Protein AF-J3KT85-F1 (afdb_monomer)

pLDDT: mean 85.78, std 11.16, range [51.28, 94.94]

Organism: Homo sapiens (NCBI:txid9606)

Foldseek 3Di:
DLLVVQCVVCLVVLCVVPVPDDPVVSVVVSVVVVVVDDPVVSVVSVVVVVVVVVVVVVVVVCVCPDPVNVVVVVVVVVVVVVVVVVVVVVVVCVVVVPDDDDPDPDDDD

Mean predicted aligned error: 12.02 Å

Secondary structure (DSSP, 8-state):
-HHHHHHHHHHHHHHHH-TTS-HHHHHHHHHHHHHHS-HHHHHHHHHHHHHHHHHHHHHHHHHHTSHHHHHHHHHHHHHHHHHHHHHHHHHHHHHTTPPP---------

Nearest PDB structures (foldseek):
  7cyu-assembly1_A  TM=9.775E-01  e=1.546E-07  Homo sapiens
  5jgh-assembly1_A  TM=8.709E-01  e=1.770E-02  Saccharomyces cerevisiae S288C
  4s2q-assembly1_D  TM=8.465E-01  e=3.499E-02  Mus musculus
  1nhn-assembly1_A  TM=6.656E-01  e=6.033E-02  Cricetulus griseus
  7m5w-assembly1_A  TM=6.831E-01  e=1.566E-01  Homo sapiens

Radius of gyration: 29.56 Å; Cα contacts (8 Å, |Δi|>4): 32; chains: 1; bounding box: 55×32×90 Å

Structure (mmCIF, N/CA/C/O backbone):
data_AF-J3KT85-F1
#
_entry.id   AF-J3KT85-F1
#
loop_
_atom_site.group_PDB
_atom_site.id
_atom_site.type_symbol
_atom_site.label_atom_id
_atom_site.label_alt_id
_atom_site.label_comp_id
_atom_site.label_asym_id
_atom_site.label_entity_id
_atom_site.label_seq_id
_atom_site.pdbx_PDB_ins_code
_atom_site.Cartn_x
_atom_site.Cartn_y
_atom_site.Cartn_z
_atom_site.occupancy
_atom_site.B_iso_or_equiv
_atom_site.auth_seq_id
_atom_site.auth_comp_id
_atom_site.auth_asym_id
_atom_site.auth_atom_id
_atom_site.pdbx_PDB_model_num
ATOM 1 N N . MET A 1 1 ? 1.493 -2.980 6.612 1.00 83.00 1 MET A N 1
ATOM 2 C CA . MET A 1 1 ? 1.257 -2.069 7.747 1.00 83.00 1 MET A CA 1
ATOM 3 C C . MET A 1 1 ? 0.178 -2.676 8.634 1.00 83.00 1 MET A C 1
ATOM 5 O O . MET A 1 1 ? -0.893 -2.937 8.091 1.00 83.00 1 MET A O 1
ATOM 9 N N . PRO A 1 2 ? 0.426 -2.889 9.938 1.00 87.00 2 PRO A N 1
ATOM 10 C CA . PRO A 1 2 ? -0.518 -3.537 10.864 1.00 87.00 2 PRO A CA 1
ATOM 11 C C . PRO A 1 2 ? -1.898 -2.867 10.886 1.00 87.00 2 PRO A C 1
ATOM 13 O O . PRO A 1 2 ? -2.912 -3.526 10.681 1.00 87.00 2 PRO A O 1
ATOM 16 N N . TYR A 1 3 ? -1.927 -1.530 10.963 1.00 88.12 3 TYR A N 1
ATOM 17 C CA . TYR A 1 3 ? -3.165 -0.743 10.909 1.00 88.12 3 TYR A CA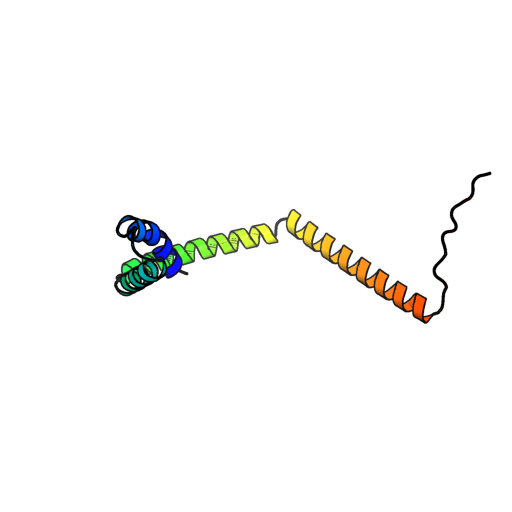 1
ATOM 18 C C . TYR A 1 3 ? -4.016 -1.024 9.662 1.00 88.12 3 TYR A C 1
ATOM 20 O O . TYR A 1 3 ? -5.232 -1.126 9.758 1.00 88.12 3 TYR A O 1
ATOM 28 N N . MET A 1 4 ? -3.399 -1.175 8.483 1.00 88.62 4 MET A N 1
ATOM 29 C CA . MET A 1 4 ? -4.147 -1.430 7.243 1.00 88.62 4 MET A CA 1
ATOM 30 C C . MET A 1 4 ? -4.820 -2.806 7.247 1.00 88.62 4 MET A C 1
ATOM 32 O O . MET A 1 4 ? -5.884 -2.957 6.653 1.00 88.62 4 MET A O 1
ATOM 36 N N . ARG A 1 5 ? -4.224 -3.800 7.923 1.00 87.62 5 ARG A N 1
ATOM 37 C CA . ARG A 1 5 ? -4.822 -5.135 8.083 1.00 87.62 5 ARG A CA 1
ATOM 38 C C . ARG A 1 5 ? -6.036 -5.073 8.989 1.00 87.62 5 ARG A C 1
ATOM 40 O O . ARG A 1 5 ? -7.112 -5.508 8.590 1.00 87.62 5 ARG A O 1
ATOM 47 N N . TYR A 1 6 ? -5.856 -4.472 10.163 1.00 90.00 6 TYR A N 1
ATOM 48 C CA . TYR A 1 6 ? -6.939 -4.258 11.109 1.00 90.00 6 TYR A CA 1
ATOM 49 C C . TYR A 1 6 ? -8.079 -3.476 10.464 1.00 90.00 6 TYR A C 1
ATOM 51 O O . TYR A 1 6 ? -9.201 -3.968 10.416 1.00 90.00 6 TYR A O 1
ATOM 59 N N . SER A 1 7 ? -7.766 -2.314 9.879 1.00 89.94 7 SER A N 1
ATOM 60 C CA . SER A 1 7 ? -8.735 -1.447 9.213 1.00 89.94 7 SER A CA 1
ATOM 61 C C . SER A 1 7 ? -9.548 -2.219 8.188 1.00 89.94 7 SER A C 1
ATOM 63 O O . SER A 1 7 ? -10.765 -2.147 8.225 1.00 89.94 7 SER A O 1
ATOM 65 N N . ARG A 1 8 ? -8.913 -3.047 7.352 1.00 89.75 8 ARG A N 1
ATOM 66 C CA . ARG A 1 8 ? -9.615 -3.857 6.351 1.00 89.75 8 ARG A CA 1
ATOM 67 C C . ARG A 1 8 ? -10.496 -4.953 6.960 1.00 89.75 8 ARG A C 1
ATOM 69 O O . ARG A 1 8 ? -11.588 -5.156 6.445 1.00 89.75 8 ARG A O 1
ATOM 76 N N . LYS A 1 9 ? -10.063 -5.616 8.044 1.00 89.44 9 LYS A N 1
ATOM 77 C CA . LYS A 1 9 ? -10.888 -6.607 8.768 1.00 89.44 9 LYS A CA 1
ATOM 78 C C . LYS A 1 9 ? -12.133 -5.953 9.379 1.00 89.44 9 LYS A C 1
ATOM 80 O O . LYS A 1 9 ? -13.227 -6.488 9.242 1.00 89.44 9 LYS A O 1
ATOM 85 N N . VAL A 1 10 ? -11.984 -4.792 10.022 1.00 92.31 10 VAL A N 1
ATOM 86 C CA . VAL A 1 10 ? -13.107 -4.124 10.704 1.00 92.31 10 VAL A CA 1
ATOM 87 C C . VAL A 1 10 ? -13.927 -3.217 9.789 1.00 92.31 10 VAL A C 1
ATOM 89 O O . VAL A 1 10 ? -15.039 -2.848 10.150 1.00 92.31 10 VAL A O 1
ATOM 92 N N . TRP A 1 11 ? -13.422 -2.861 8.605 1.00 91.75 11 TRP A N 1
ATOM 93 C CA . TRP A 1 11 ? -14.094 -1.943 7.684 1.00 91.75 11 TRP A CA 1
ATOM 94 C C . TRP A 1 11 ? -15.487 -2.426 7.311 1.00 91.75 11 TRP A C 1
ATOM 96 O O . TRP A 1 11 ? -16.456 -1.683 7.464 1.00 91.75 11 TRP A O 1
ATOM 106 N N . ASP A 1 12 ? -15.594 -3.675 6.857 1.00 91.81 12 ASP A N 1
ATOM 107 C CA . ASP A 1 12 ? -16.871 -4.248 6.439 1.00 91.81 12 ASP A CA 1
ATOM 108 C C . ASP A 1 12 ? -17.835 -4.380 7.620 1.00 91.81 12 ASP A C 1
ATOM 110 O O . ASP A 1 12 ? -19.022 -4.099 7.472 1.00 91.81 12 ASP A O 1
ATOM 114 N N . GLN A 1 13 ? -17.323 -4.696 8.812 1.00 92.81 13 GLN A N 1
ATOM 115 C CA . GLN A 1 13 ? -18.122 -4.753 10.034 1.00 92.81 13 GLN A CA 1
ATOM 116 C C . GLN A 1 13 ? -18.659 -3.370 10.433 1.00 92.81 13 GLN A C 1
ATOM 118 O O . GLN A 1 13 ? -19.855 -3.218 10.670 1.00 92.81 13 GLN A O 1
ATOM 123 N N . VAL A 1 14 ? -17.805 -2.343 10.485 1.00 92.50 14 VAL A N 1
ATOM 124 C CA . VAL A 1 14 ? -18.209 -0.979 10.863 1.00 92.50 14 VAL A CA 1
ATOM 125 C C . VAL A 1 14 ? -19.158 -0.391 9.822 1.00 92.50 14 VAL A C 1
ATOM 127 O O . VAL A 1 14 ? -20.134 0.257 10.197 1.00 92.50 14 VAL A O 1
ATOM 130 N N . LYS A 1 15 ? -18.919 -0.657 8.532 1.00 92.62 15 LYS A N 1
ATOM 131 C CA . LYS A 1 15 ? -19.801 -0.252 7.433 1.00 92.62 15 LYS A CA 1
ATOM 132 C C . LYS A 1 15 ? -21.155 -0.960 7.490 1.00 92.62 15 LYS A C 1
ATOM 134 O O . LYS A 1 15 ? -22.169 -0.317 7.257 1.00 92.62 15 LYS A O 1
ATOM 139 N N . ALA A 1 16 ? -21.190 -2.254 7.805 1.00 92.62 16 ALA A N 1
ATOM 140 C CA . ALA A 1 16 ? -22.440 -3.003 7.933 1.00 92.62 16 ALA A CA 1
ATOM 141 C C . ALA A 1 16 ? -23.276 -2.531 9.131 1.00 92.62 16 ALA A C 1
ATOM 143 O O . ALA A 1 16 ? -24.493 -2.422 9.018 1.00 92.62 16 ALA A O 1
ATOM 144 N N . SER A 1 17 ? -22.628 -2.201 10.251 1.00 92.38 17 SER A N 1
ATOM 145 C CA . SER A 1 17 ? -23.297 -1.631 11.427 1.00 92.38 17 SER A CA 1
ATOM 146 C C . SER A 1 17 ? -23.713 -0.170 11.237 1.00 92.38 17 SER A C 1
ATOM 148 O O . SER A 1 17 ? -24.582 0.311 11.957 1.00 92.38 17 SER A O 1
ATOM 150 N N . ASN A 1 18 ? -23.096 0.544 10.291 1.00 89.50 18 ASN A N 1
ATOM 151 C CA . ASN A 1 18 ? -23.347 1.959 10.029 1.00 89.50 18 ASN A CA 1
ATOM 152 C C . ASN A 1 18 ? -23.450 2.241 8.515 1.00 89.50 18 ASN A C 1
ATOM 154 O O . ASN A 1 18 ? -22.598 2.946 7.961 1.00 89.50 18 ASN A O 1
ATOM 158 N N . PRO A 1 19 ? -24.468 1.697 7.825 1.00 90.50 19 PRO A N 1
ATOM 159 C CA . PRO A 1 19 ? -24.573 1.788 6.367 1.00 90.50 19 PRO A CA 1
ATOM 160 C C . PRO A 1 19 ? -24.790 3.223 5.863 1.00 90.50 19 PRO A C 1
ATOM 162 O O . PRO A 1 19 ? -24.443 3.524 4.722 1.00 90.50 19 PRO A O 1
ATOM 165 N N . ASP A 1 20 ? -25.312 4.107 6.717 1.00 92.38 20 ASP A N 1
ATOM 166 C CA . ASP A 1 20 ? -25.596 5.511 6.401 1.00 92.38 20 ASP A CA 1
ATOM 167 C C . ASP A 1 20 ? -24.399 6.453 6.627 1.00 92.38 20 ASP A C 1
ATOM 169 O O . ASP A 1 20 ? -24.435 7.616 6.215 1.00 92.38 20 ASP A O 1
ATOM 173 N N . LEU A 1 21 ? -23.328 5.979 7.278 1.00 90.94 21 LEU A N 1
ATOM 174 C CA . LEU A 1 21 ? -22.139 6.793 7.529 1.00 90.94 21 LEU A CA 1
ATOM 175 C C . LEU A 1 21 ? -21.266 6.911 6.282 1.00 90.94 21 LEU A C 1
ATOM 177 O O . LEU A 1 21 ? -21.066 5.967 5.512 1.00 90.94 21 LEU A O 1
ATOM 181 N N . LYS A 1 22 ? -20.664 8.088 6.104 1.00 92.31 22 LYS A N 1
ATOM 182 C CA . LYS A 1 22 ? -19.738 8.325 4.996 1.00 92.31 22 LYS A CA 1
ATOM 183 C C . LYS A 1 22 ? -18.421 7.589 5.240 1.00 92.31 22 LYS A C 1
ATOM 185 O O . LYS A 1 22 ? -17.979 7.410 6.372 1.00 92.31 22 LYS A O 1
ATOM 190 N N . LEU A 1 23 ? -17.716 7.251 4.157 1.00 89.44 23 LEU A N 1
ATOM 191 C CA . LEU A 1 23 ? -16.443 6.516 4.223 1.00 89.44 23 LEU A CA 1
ATOM 192 C C . LEU A 1 23 ? -15.401 7.190 5.137 1.00 89.44 23 LEU A C 1
ATOM 194 O O . LEU A 1 23 ? -14.650 6.508 5.829 1.00 89.44 23 LEU A O 1
ATOM 198 N N . TRP A 1 24 ? -15.351 8.524 5.162 1.00 90.94 24 TRP A N 1
ATOM 199 C CA . TRP A 1 24 ? -14.414 9.253 6.021 1.00 90.94 24 TRP A CA 1
ATOM 200 C C . TRP A 1 24 ? -14.791 9.187 7.511 1.00 90.94 24 TRP A C 1
ATOM 202 O O . TRP A 1 24 ? -13.905 9.261 8.361 1.00 90.94 24 TRP A O 1
ATOM 212 N N . GLU A 1 25 ? -16.075 9.028 7.840 1.00 92.81 25 GLU A N 1
ATOM 213 C CA . GLU A 1 25 ? -16.564 8.850 9.215 1.00 92.81 25 GLU A CA 1
ATOM 214 C C . GLU A 1 25 ? -16.238 7.443 9.711 1.00 92.81 25 GLU A C 1
ATOM 216 O O . GLU A 1 25 ? -15.687 7.288 10.799 1.00 92.81 25 GLU A O 1
ATOM 221 N N . ILE A 1 26 ? -16.453 6.436 8.859 1.00 92.88 26 ILE A N 1
ATOM 222 C CA . ILE A 1 26 ? -16.030 5.050 9.102 1.00 92.88 26 ILE A CA 1
ATOM 223 C C . ILE A 1 26 ? -14.517 4.997 9.366 1.00 92.88 26 ILE A C 1
ATOM 225 O O . ILE A 1 26 ? -14.076 4.414 10.355 1.00 92.88 26 ILE A O 1
ATOM 229 N N . GLY A 1 27 ? -13.715 5.688 8.548 1.00 91.94 27 GLY A N 1
ATOM 230 C CA . GLY A 1 27 ? -12.268 5.788 8.753 1.00 91.94 27 GLY A CA 1
ATOM 231 C C . GLY A 1 27 ? -11.877 6.418 10.098 1.00 91.94 27 GLY A C 1
ATOM 232 O O . GLY A 1 27 ? -10.940 5.944 10.742 1.00 91.94 27 GLY A O 1
ATOM 233 N N . LYS A 1 28 ? -12.606 7.446 10.563 1.00 92.88 28 LYS A N 1
ATOM 234 C CA . LYS A 1 28 ? -12.382 8.048 11.891 1.00 92.88 28 LYS A CA 1
ATOM 235 C C . LYS A 1 28 ? -12.678 7.065 13.023 1.00 92.88 28 LYS A C 1
ATOM 237 O O . LYS A 1 28 ? -11.892 7.001 13.966 1.00 92.88 28 LYS A O 1
ATOM 242 N N . ILE A 1 29 ? -13.767 6.302 12.921 1.00 92.75 29 ILE A N 1
ATOM 243 C CA . ILE A 1 29 ? -14.147 5.288 13.916 1.00 92.75 29 ILE A CA 1
ATOM 244 C C . ILE A 1 29 ? -13.064 4.214 14.003 1.00 92.75 29 ILE A C 1
ATOM 246 O O . ILE A 1 29 ? -12.525 3.972 15.078 1.00 92.75 29 ILE A O 1
ATOM 250 N N . ILE A 1 30 ? -12.669 3.644 12.866 1.00 93.50 30 ILE A N 1
ATOM 251 C CA . ILE A 1 30 ? -11.652 2.586 12.796 1.00 93.50 30 ILE A CA 1
ATOM 252 C C . ILE A 1 30 ? -10.299 3.066 13.334 1.00 93.50 30 ILE A C 1
ATOM 254 O O . ILE A 1 30 ? -9.621 2.338 14.056 1.00 93.50 30 ILE A O 1
ATOM 258 N N . GLY A 1 31 ? -9.908 4.306 13.028 1.00 92.88 31 GLY A N 1
ATOM 259 C CA . GLY A 1 31 ? -8.696 4.914 13.581 1.00 92.88 31 GLY A CA 1
ATOM 260 C C . GLY A 1 31 ? -8.769 5.177 15.091 1.00 92.88 31 GLY A C 1
ATOM 261 O O . GLY A 1 31 ? -7.732 5.237 15.751 1.00 92.88 31 GLY A O 1
ATOM 262 N N . GLY A 1 32 ? -9.971 5.347 15.648 1.00 93.25 32 GLY A N 1
ATOM 263 C CA . GLY A 1 32 ? -10.219 5.336 17.091 1.00 93.25 32 GLY A CA 1
ATOM 264 C C . GLY A 1 32 ? -10.047 3.938 17.668 1.00 93.25 32 GLY A C 1
ATOM 265 O O . GLY A 1 32 ? -9.173 3.738 18.502 1.00 93.25 32 GLY A O 1
ATOM 266 N N . MET A 1 33 ? -10.773 2.960 17.121 1.00 91.81 33 MET A N 1
ATOM 267 C CA . MET A 1 33 ? -10.722 1.570 17.579 1.00 91.81 33 MET A CA 1
ATOM 268 C C . MET A 1 33 ? -9.295 1.013 17.562 1.00 91.81 33 MET A C 1
ATOM 270 O O . MET A 1 33 ? -8.872 0.399 18.529 1.00 91.81 33 MET A O 1
ATOM 274 N N . TRP A 1 34 ? -8.507 1.306 16.520 1.00 92.12 34 TRP A N 1
ATOM 275 C CA . TRP A 1 34 ? -7.098 0.904 16.461 1.00 92.12 34 TRP A CA 1
ATOM 276 C C . TRP A 1 34 ? -6.246 1.503 17.585 1.00 92.12 34 TRP A C 1
ATOM 278 O O . TRP A 1 34 ? -5.333 0.846 18.078 1.00 92.12 34 TRP A O 1
ATOM 288 N N . ARG A 1 35 ? -6.494 2.758 17.979 1.00 90.62 35 ARG A N 1
ATOM 289 C CA . ARG A 1 35 ? -5.764 3.380 19.095 1.00 90.62 35 ARG A CA 1
ATOM 290 C C . ARG A 1 35 ? -6.151 2.743 20.423 1.00 90.62 35 ARG A C 1
ATOM 292 O O . ARG A 1 35 ? -5.253 2.530 21.234 1.00 90.62 35 ARG A O 1
ATOM 299 N N . ASP A 1 36 ? -7.425 2.397 20.568 1.00 93.69 36 ASP A N 1
ATOM 300 C CA . ASP A 1 36 ? -8.005 1.815 21.779 1.00 93.69 36 ASP A CA 1
ATOM 301 C C . ASP A 1 36 ? -7.724 0.309 21.934 1.00 93.69 36 ASP A C 1
ATOM 303 O O . ASP A 1 36 ? -7.870 -0.212 23.037 1.00 93.69 36 ASP A O 1
ATOM 307 N N . LEU A 1 37 ? -7.287 -0.387 20.874 1.00 91.12 37 LEU A N 1
ATOM 308 C CA . LEU A 1 37 ? -6.824 -1.777 20.975 1.00 91.12 37 LEU A CA 1
ATOM 309 C C . LEU A 1 37 ? -5.699 -1.914 22.001 1.00 91.12 37 LEU A C 1
ATOM 311 O O . LEU A 1 37 ? -4.813 -1.054 22.104 1.00 91.12 37 LEU A O 1
ATOM 315 N N . THR A 1 38 ? -5.690 -3.052 22.684 1.00 92.00 38 THR A N 1
ATOM 316 C CA . THR A 1 38 ? -4.601 -3.422 23.586 1.00 92.00 38 THR A CA 1
ATOM 317 C C . THR A 1 38 ? -3.294 -3.637 22.822 1.00 92.00 38 THR A C 1
ATOM 319 O O . THR A 1 38 ? -3.279 -3.904 21.615 1.00 92.00 38 THR A O 1
ATOM 322 N N . ASP A 1 39 ? -2.170 -3.518 23.527 1.00 89.31 39 ASP A N 1
ATOM 323 C CA . ASP A 1 39 ? -0.857 -3.781 22.933 1.00 89.31 39 ASP A CA 1
ATOM 324 C C . ASP A 1 39 ? -0.728 -5.244 22.487 1.00 89.31 39 ASP A C 1
ATOM 326 O O . ASP A 1 39 ? -0.096 -5.511 21.471 1.00 89.31 39 ASP A O 1
ATOM 330 N N . GLU A 1 40 ? -1.398 -6.174 23.173 1.00 89.62 40 GLU A N 1
ATOM 331 C CA . GLU A 1 40 ? -1.467 -7.595 22.814 1.00 89.62 40 GLU A CA 1
ATOM 332 C C . GLU A 1 40 ? -2.166 -7.809 21.463 1.00 89.62 40 GLU A C 1
ATOM 334 O O . GLU A 1 40 ? -1.615 -8.458 20.573 1.00 89.62 40 GLU A O 1
ATOM 339 N N . GLU A 1 41 ? -3.334 -7.193 21.255 1.00 89.19 41 GLU A N 1
ATOM 340 C CA . GLU A 1 41 ? -4.052 -7.263 19.976 1.00 89.19 41 GLU A CA 1
ATOM 341 C C . GLU A 1 41 ? -3.254 -6.596 18.850 1.00 89.19 41 GLU A C 1
ATOM 343 O O . GLU A 1 41 ? -3.133 -7.137 17.751 1.00 89.19 41 GLU A O 1
ATOM 348 N N . LYS A 1 42 ? -2.654 -5.428 19.112 1.00 88.94 42 LYS A N 1
ATOM 349 C CA . LYS A 1 42 ? -1.765 -4.765 18.143 1.00 88.94 42 LYS A CA 1
A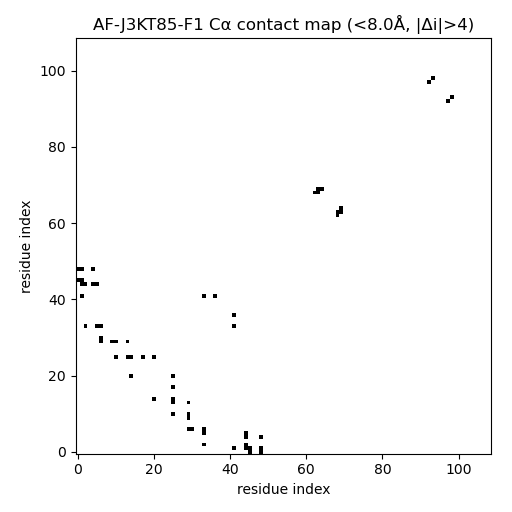TOM 350 C C . LYS A 1 42 ? -0.563 -5.643 17.796 1.00 88.94 42 LYS A C 1
ATOM 352 O O . LYS A 1 42 ? -0.150 -5.654 16.633 1.00 88.94 42 LYS A O 1
ATOM 357 N N . GLN A 1 43 ? -0.016 -6.367 18.774 1.00 90.06 43 GLN A N 1
ATOM 358 C CA . GLN A 1 43 ? 1.111 -7.275 18.592 1.00 90.06 43 GLN A CA 1
ATOM 359 C C . GLN A 1 43 ? 0.742 -8.464 17.701 1.00 90.06 43 GLN A C 1
ATOM 361 O O . GLN A 1 43 ? 1.550 -8.853 16.862 1.00 90.06 43 GLN A O 1
ATOM 366 N N . GLU A 1 44 ? -0.478 -8.992 17.799 1.00 91.31 44 GLU A N 1
ATOM 367 C CA . GLU A 1 44 ? -0.971 -10.020 16.875 1.00 91.31 44 GLU A CA 1
ATOM 368 C C . GLU A 1 44 ? -0.918 -9.527 15.420 1.00 91.31 44 GLU A C 1
ATOM 370 O O . GLU A 1 44 ? -0.296 -10.161 14.565 1.00 91.31 44 GLU A O 1
ATOM 375 N N . TYR A 1 45 ? -1.449 -8.331 15.146 1.00 89.44 45 TYR A N 1
ATOM 376 C CA . TYR A 1 45 ? -1.400 -7.735 13.803 1.00 89.44 45 TYR A CA 1
ATOM 377 C C . TYR A 1 45 ? 0.018 -7.395 13.331 1.00 89.44 45 TYR A C 1
ATOM 379 O O . TYR A 1 45 ? 0.283 -7.384 12.122 1.00 89.44 45 TYR A O 1
ATOM 387 N N . LEU A 1 46 ? 0.922 -7.068 14.256 1.00 89.25 46 LEU A N 1
ATOM 388 C CA . LEU A 1 46 ? 2.342 -6.878 13.966 1.00 89.25 46 LEU A CA 1
ATOM 389 C C . LEU A 1 46 ? 2.985 -8.198 13.541 1.00 89.25 46 LEU A C 1
ATOM 391 O O . LEU A 1 46 ? 3.599 -8.238 12.478 1.00 89.25 46 LEU A O 1
ATOM 395 N N . ASN A 1 47 ? 2.774 -9.268 14.305 1.00 90.06 47 ASN A N 1
ATOM 396 C CA . ASN A 1 47 ? 3.327 -10.590 14.028 1.00 90.06 47 ASN A CA 1
ATOM 397 C C . ASN A 1 47 ? 2.802 -11.148 12.695 1.00 90.06 47 ASN A C 1
ATOM 399 O O . ASN A 1 47 ? 3.596 -11.575 11.857 1.00 90.06 47 ASN A O 1
ATOM 403 N N . GLU A 1 48 ? 1.486 -11.071 12.448 1.00 88.44 48 GLU A N 1
ATOM 404 C CA . GLU A 1 48 ? 0.882 -11.433 11.153 1.00 88.44 48 GLU A CA 1
ATOM 405 C C . GLU A 1 48 ? 1.509 -10.623 10.006 1.00 88.44 48 GLU A C 1
ATOM 407 O O . GLU A 1 48 ? 1.835 -11.148 8.939 1.00 88.44 48 GLU A O 1
ATOM 412 N N . TYR A 1 49 ? 1.706 -9.315 10.213 1.00 89.75 49 TYR A N 1
ATOM 413 C CA . TYR A 1 49 ? 2.329 -8.460 9.210 1.00 89.75 49 TYR A CA 1
ATOM 414 C C . TYR A 1 49 ? 3.783 -8.836 8.929 1.00 89.75 49 TYR A C 1
ATOM 416 O O . TYR A 1 49 ? 4.179 -8.808 7.762 1.00 89.75 49 TYR A O 1
ATOM 424 N N . GLU A 1 50 ? 4.566 -9.163 9.951 1.00 89.06 50 GLU A N 1
ATOM 425 C CA . GLU A 1 50 ? 5.953 -9.586 9.780 1.00 89.06 50 GLU A CA 1
ATOM 426 C C . GLU A 1 50 ? 6.055 -10.939 9.078 1.00 89.06 50 GLU A C 1
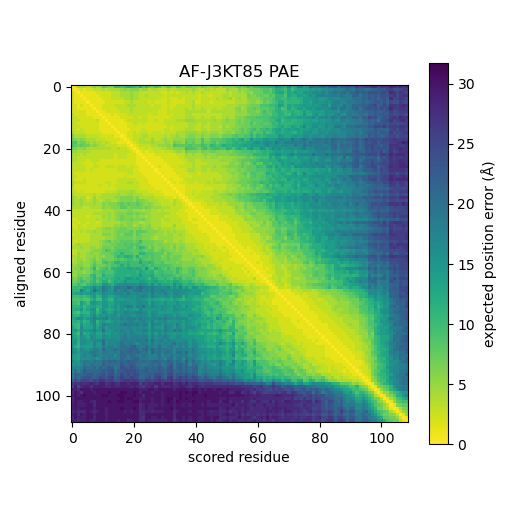ATOM 428 O O . GLU A 1 50 ? 6.838 -11.051 8.134 1.00 89.06 50 GLU A O 1
ATOM 433 N N . ALA A 1 51 ? 5.221 -11.913 9.448 1.00 89.81 51 ALA A N 1
ATOM 434 C CA . ALA A 1 51 ? 5.167 -13.220 8.794 1.00 89.81 51 ALA A CA 1
ATOM 435 C C . ALA A 1 51 ? 4.866 -13.089 7.291 1.00 89.81 51 ALA A C 1
ATOM 437 O O . ALA A 1 51 ? 5.657 -13.518 6.451 1.00 89.81 51 ALA A O 1
ATOM 438 N N . GLU A 1 52 ? 3.794 -12.382 6.927 1.00 87.62 52 GLU A N 1
ATOM 439 C CA . GLU A 1 52 ? 3.453 -12.171 5.516 1.00 87.62 52 GLU A CA 1
ATOM 440 C C . GLU A 1 52 ? 4.496 -11.330 4.769 1.00 87.62 52 GLU A C 1
ATOM 442 O O . GLU A 1 52 ? 4.709 -11.507 3.570 1.00 87.62 52 GLU A O 1
ATOM 447 N N . LYS A 1 53 ? 5.164 -10.388 5.448 1.00 87.88 53 LYS A N 1
ATOM 448 C CA . LYS A 1 53 ? 6.252 -9.614 4.838 1.00 87.88 53 LYS A CA 1
ATOM 449 C C . LYS A 1 53 ? 7.428 -10.524 4.482 1.00 87.88 53 LYS A C 1
ATOM 451 O O . LYS A 1 53 ? 8.048 -10.300 3.440 1.00 87.88 53 LYS A O 1
ATOM 456 N N . ILE A 1 54 ? 7.7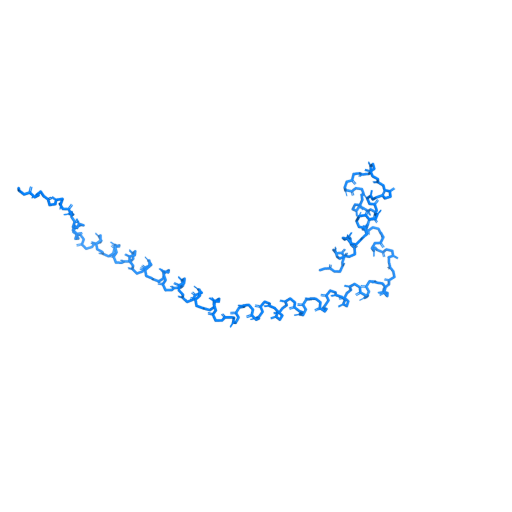41 -11.507 5.327 1.00 90.06 54 ILE A N 1
ATOM 457 C CA . ILE A 1 54 ? 8.773 -12.511 5.054 1.00 90.06 54 ILE A CA 1
ATOM 458 C C . ILE A 1 54 ? 8.362 -13.337 3.835 1.00 90.06 54 ILE A C 1
ATOM 460 O O . ILE A 1 54 ? 9.105 -13.346 2.856 1.00 90.06 54 ILE A O 1
ATOM 464 N N . GLU A 1 55 ? 7.156 -13.908 3.834 1.00 89.38 55 GLU A N 1
ATOM 465 C CA . GLU A 1 55 ? 6.643 -14.698 2.705 1.00 89.38 55 GLU A CA 1
ATOM 466 C C . GLU A 1 55 ? 6.636 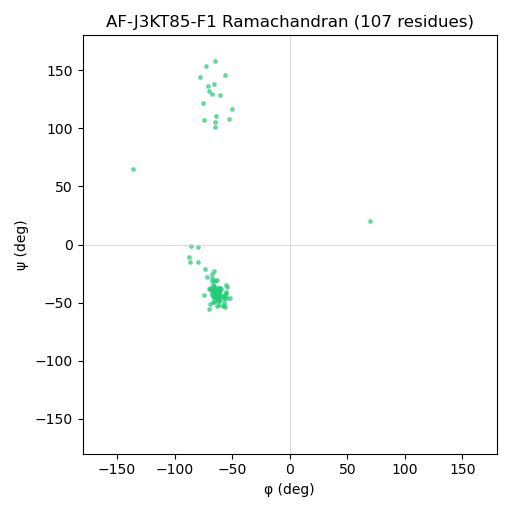-13.907 1.393 1.00 89.38 55 GLU A C 1
ATOM 468 O O . GLU A 1 55 ? 7.091 -14.394 0.357 1.00 89.38 55 GLU A O 1
ATOM 473 N N . TYR A 1 56 ? 6.179 -12.652 1.419 1.00 88.62 56 TYR A N 1
ATOM 474 C CA . TYR A 1 56 ? 6.203 -11.783 0.245 1.00 88.62 56 TYR A CA 1
ATOM 475 C C . TYR A 1 56 ? 7.632 -11.546 -0.249 1.00 88.62 56 TYR A C 1
ATOM 477 O O . TYR A 1 56 ? 7.886 -11.557 -1.454 1.00 88.62 56 TYR A O 1
ATOM 485 N N . ASN A 1 57 ? 8.582 -11.336 0.664 1.00 88.38 57 ASN A N 1
ATOM 486 C CA . ASN A 1 57 ? 9.980 -11.141 0.302 1.00 88.38 57 ASN A CA 1
ATOM 487 C C . ASN A 1 57 ? 10.576 -12.404 -0.333 1.00 88.38 57 ASN A C 1
ATOM 489 O O . ASN A 1 57 ? 11.289 -12.300 -1.330 1.00 88.38 57 ASN A O 1
ATOM 493 N N . GLU A 1 58 ? 10.265 -13.580 0.209 1.00 89.94 58 GLU A N 1
ATOM 494 C CA . GLU A 1 58 ? 10.691 -14.866 -0.346 1.00 89.94 58 GLU A CA 1
ATOM 495 C C . GLU A 1 58 ? 10.062 -15.136 -1.714 1.00 89.94 58 GLU A C 1
ATOM 497 O O . GLU A 1 58 ? 10.780 -15.451 -2.661 1.00 89.94 58 GLU A O 1
ATOM 502 N N . SER A 1 59 ? 8.756 -14.915 -1.858 1.00 88.56 59 SER A N 1
ATOM 503 C CA . SER A 1 59 ? 8.034 -15.008 -3.130 1.00 88.56 59 SER A CA 1
ATOM 504 C C . SER A 1 59 ? 8.616 -14.066 -4.187 1.00 88.56 59 SER A C 1
ATOM 506 O O . SER A 1 59 ? 8.910 -14.485 -5.306 1.00 88.56 59 SER A O 1
ATOM 508 N N . MET A 1 60 ? 8.883 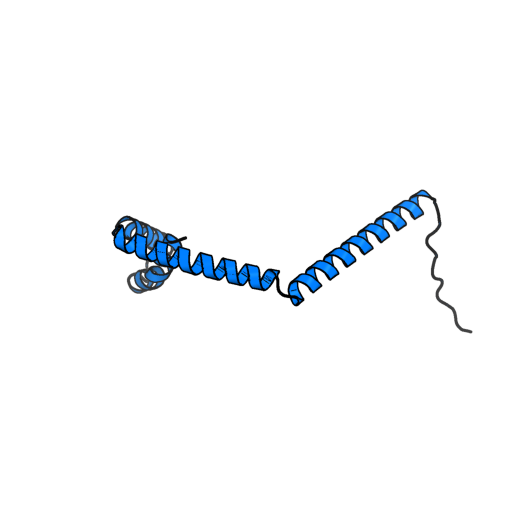-12.807 -3.828 1.00 88.25 60 MET A N 1
ATOM 509 C CA . MET A 1 60 ? 9.517 -11.842 -4.731 1.00 88.25 60 MET A CA 1
ATOM 510 C C . MET A 1 60 ? 10.939 -12.243 -5.109 1.00 88.25 60 MET A C 1
ATOM 512 O O . MET A 1 60 ? 11.322 -12.112 -6.271 1.00 88.25 60 MET A O 1
ATOM 516 N N . LYS A 1 61 ? 11.725 -12.769 -4.165 1.00 88.19 61 LYS A N 1
ATOM 517 C CA . LYS A 1 61 ? 13.048 -13.326 -4.468 1.00 88.19 61 LYS A CA 1
ATOM 518 C C . LYS A 1 61 ? 12.937 -14.509 -5.421 1.00 88.19 61 LYS A C 1
ATOM 520 O O . LYS A 1 61 ? 13.696 -14.561 -6.382 1.00 88.19 61 LYS A O 1
ATOM 525 N N . ALA A 1 62 ? 12.013 -15.435 -5.194 1.00 87.88 62 ALA A N 1
ATOM 526 C CA . ALA A 1 62 ? 11.803 -16.582 -6.071 1.00 87.88 62 ALA A CA 1
ATOM 527 C C . ALA A 1 62 ? 11.375 -16.138 -7.478 1.00 87.88 62 ALA A C 1
ATOM 529 O O . ALA A 1 62 ? 11.921 -16.615 -8.470 1.00 87.88 62 ALA A O 1
ATOM 530 N N . TYR A 1 63 ? 10.470 -15.162 -7.567 1.00 87.00 63 TYR A N 1
ATOM 531 C CA . TYR A 1 63 ? 10.032 -14.577 -8.829 1.00 87.00 63 TYR A CA 1
ATOM 532 C C . TYR A 1 63 ? 11.190 -13.909 -9.585 1.00 87.00 63 TYR A C 1
ATOM 534 O O . TYR A 1 63 ? 11.409 -14.212 -10.759 1.00 87.00 63 TYR A O 1
ATOM 542 N N . HIS A 1 64 ? 11.987 -13.069 -8.918 1.00 84.00 64 HIS A N 1
ATOM 543 C CA . HIS A 1 64 ? 13.139 -12.408 -9.538 1.00 84.00 64 HIS A CA 1
ATOM 544 C C . HIS A 1 64 ? 14.276 -13.368 -9.911 1.00 84.00 64 HIS A C 1
ATOM 546 O O . HIS A 1 64 ? 14.994 -13.112 -10.872 1.00 84.00 64 HIS A O 1
ATOM 552 N N . ASN A 1 65 ? 14.436 -14.475 -9.186 1.00 85.69 65 ASN A N 1
ATOM 553 C CA . ASN A 1 65 ? 15.407 -15.518 -9.525 1.00 85.69 65 ASN A CA 1
ATOM 554 C C . ASN A 1 65 ? 14.855 -16.547 -10.520 1.00 85.69 65 ASN A C 1
ATOM 556 O O . ASN A 1 65 ? 15.568 -17.476 -10.902 1.00 85.69 65 ASN A O 1
ATOM 560 N N . SER A 1 66 ? 13.596 -16.413 -10.946 1.00 88.19 66 SER A N 1
ATOM 561 C CA . SER A 1 66 ? 13.020 -17.351 -11.897 1.00 88.19 66 SER A CA 1
ATOM 562 C C . SER A 1 66 ? 13.741 -17.244 -13.251 1.00 88.19 66 SER A C 1
ATOM 564 O O . SER A 1 66 ? 13.999 -16.134 -13.734 1.00 88.19 66 SER A O 1
ATOM 566 N N . PRO A 1 67 ? 14.041 -18.377 -13.916 1.00 86.88 67 PRO A N 1
ATOM 567 C CA . PRO A 1 67 ? 14.699 -18.368 -15.222 1.00 86.88 67 PRO A CA 1
ATOM 568 C C . PRO A 1 67 ? 13.947 -17.539 -16.269 1.00 86.88 67 PRO A C 1
ATOM 570 O O . PRO A 1 67 ? 14.569 -16.878 -17.096 1.00 86.88 67 PRO A O 1
ATOM 573 N N . ALA A 1 68 ? 12.612 -17.529 -16.206 1.00 88.31 68 ALA A N 1
ATOM 574 C CA . ALA A 1 68 ? 11.767 -16.744 -17.099 1.00 88.31 68 ALA A CA 1
ATOM 575 C C . ALA A 1 68 ? 11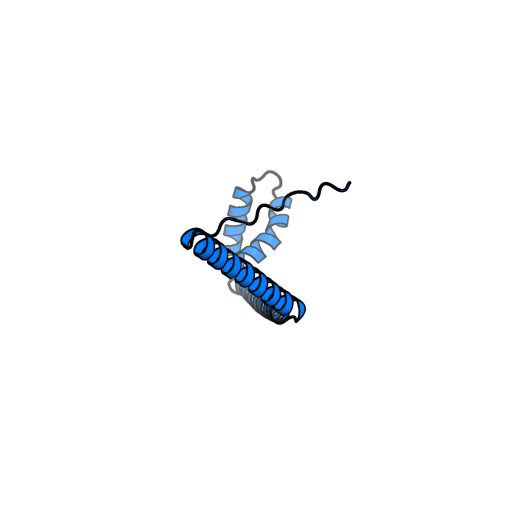.956 -15.231 -16.900 1.00 88.31 68 ALA A C 1
ATOM 577 O O . ALA A 1 68 ? 12.120 -14.501 -17.878 1.00 88.31 68 ALA A O 1
ATOM 578 N N . TYR A 1 69 ? 11.984 -14.758 -15.648 1.00 86.00 69 TYR A N 1
ATOM 579 C CA . TYR A 1 69 ? 12.210 -13.343 -15.354 1.00 86.00 69 TYR A CA 1
ATOM 580 C C . TYR A 1 69 ? 13.625 -12.909 -15.747 1.00 86.00 69 TYR A C 1
ATOM 582 O O . TYR A 1 69 ? 13.796 -11.889 -16.409 1.00 86.00 69 TYR A O 1
ATOM 590 N N . LEU A 1 70 ? 14.640 -13.715 -15.427 1.00 91.06 70 LEU A N 1
ATOM 591 C CA . LEU A 1 70 ? 16.023 -13.430 -15.817 1.00 91.06 70 LEU A CA 1
ATOM 592 C C . LEU A 1 70 ? 16.201 -13.403 -17.343 1.00 91.06 70 LEU A C 1
ATOM 594 O O . LEU A 1 70 ? 16.875 -12.515 -17.869 1.00 91.06 70 LEU A O 1
ATOM 598 N N . ALA A 1 71 ? 15.559 -14.325 -18.068 1.00 91.00 71 ALA A N 1
ATOM 599 C CA . ALA A 1 71 ? 15.559 -14.332 -19.528 1.00 91.00 71 ALA A CA 1
ATOM 600 C C . ALA A 1 71 ? 14.895 -13.073 -20.104 1.00 91.00 71 ALA A C 1
ATOM 602 O O . ALA A 1 71 ? 15.440 -12.469 -21.029 1.00 91.00 71 ALA A O 1
ATOM 603 N N . TYR A 1 72 ? 13.769 -12.641 -19.528 1.00 91.25 72 TYR A N 1
ATOM 604 C CA . TYR A 1 72 ? 13.099 -11.398 -19.907 1.00 91.25 72 TYR A CA 1
ATOM 605 C C . TYR A 1 72 ? 13.989 -10.170 -19.675 1.00 91.25 72 TYR A C 1
ATOM 607 O O . TYR A 1 72 ? 14.154 -9.359 -20.584 1.00 91.25 72 TYR A O 1
ATOM 615 N N . ILE A 1 73 ? 14.615 -10.049 -18.500 1.00 92.38 73 ILE A N 1
ATOM 616 C CA . ILE A 1 73 ? 15.509 -8.927 -18.184 1.00 92.38 73 ILE A CA 1
ATOM 617 C C . ILE A 1 73 ? 16.709 -8.889 -19.137 1.00 92.38 73 ILE A C 1
ATOM 619 O O . ILE A 1 73 ? 17.049 -7.826 -19.655 1.00 92.38 73 ILE A O 1
ATOM 623 N N . ASN A 1 74 ? 17.316 -10.041 -19.430 1.00 92.88 74 ASN A N 1
ATOM 624 C CA . ASN A 1 74 ? 18.425 -10.126 -20.377 1.00 92.88 74 ASN A CA 1
ATOM 625 C C . ASN A 1 74 ? 17.986 -9.753 -21.806 1.00 92.88 74 ASN A C 1
ATOM 627 O O . ASN A 1 74 ? 18.665 -8.980 -22.481 1.00 92.88 74 ASN A O 1
ATOM 631 N N . ALA A 1 75 ? 16.839 -10.260 -22.265 1.00 92.81 75 ALA A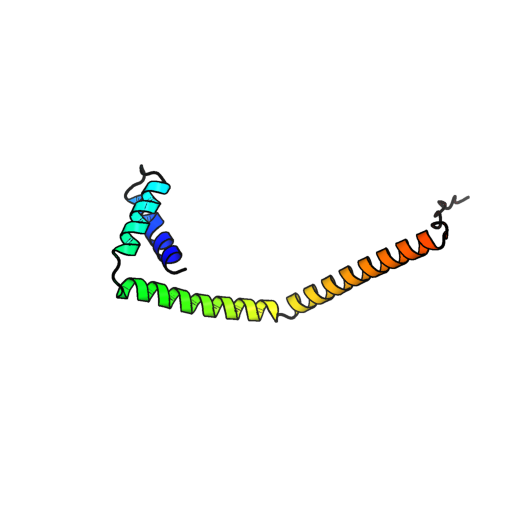 N 1
ATOM 632 C CA . ALA A 1 75 ? 16.291 -9.915 -23.575 1.00 92.81 75 ALA A CA 1
ATOM 633 C C . ALA A 1 75 ? 15.989 -8.413 -23.689 1.00 92.81 75 ALA A C 1
ATOM 635 O O . ALA A 1 75 ? 16.362 -7.791 -24.682 1.00 92.81 75 ALA A O 1
ATOM 636 N N . LYS A 1 76 ? 15.387 -7.819 -22.651 1.00 93.81 76 LYS A N 1
ATOM 637 C CA . LYS A 1 76 ? 15.107 -6.383 -22.587 1.00 93.81 76 LYS A CA 1
ATOM 638 C C . LYS A 1 76 ? 16.393 -5.553 -22.641 1.00 93.81 76 LYS A C 1
ATOM 640 O O . LYS A 1 76 ? 16.484 -4.646 -23.459 1.00 93.81 76 LYS A O 1
ATOM 645 N N . SER A 1 77 ? 17.398 -5.901 -21.837 1.00 94.94 77 SER A N 1
ATOM 646 C CA . SER A 1 77 ? 18.688 -5.200 -21.828 1.00 94.94 77 SER A CA 1
ATOM 647 C C . SER A 1 77 ? 19.404 -5.283 -23.182 1.00 94.94 77 SER A C 1
ATOM 649 O O . SER A 1 77 ? 19.939 -4.281 -23.651 1.00 94.94 77 SER A O 1
ATOM 651 N N . ARG A 1 78 ? 19.366 -6.442 -23.854 1.00 92.94 78 ARG A N 1
ATOM 652 C CA . ARG A 1 78 ? 19.930 -6.589 -25.206 1.00 92.94 78 ARG A CA 1
ATOM 653 C C . ARG A 1 78 ? 19.188 -5.753 -26.247 1.00 92.94 78 ARG A C 1
ATOM 655 O O . ARG A 1 78 ? 19.834 -5.160 -27.103 1.00 92.94 78 ARG A O 1
ATOM 662 N N . ALA A 1 79 ? 17.859 -5.694 -26.174 1.00 92.88 79 ALA A N 1
ATOM 663 C CA . ALA A 1 79 ? 17.062 -4.868 -27.076 1.00 92.88 79 ALA A CA 1
ATOM 664 C C . ALA A 1 79 ? 17.345 -3.369 -26.875 1.00 92.88 79 ALA A C 1
ATOM 666 O O . ALA A 1 79 ? 17.532 -2.650 -27.851 1.00 92.88 79 ALA A O 1
ATOM 667 N N . GLU A 1 80 ? 17.439 -2.908 -25.625 1.00 92.25 80 GLU A N 1
ATOM 668 C CA . GLU A 1 80 ? 17.796 -1.519 -25.308 1.00 92.25 80 GLU A CA 1
ATOM 669 C C . GLU A 1 80 ? 19.206 -1.167 -25.805 1.00 92.25 80 GLU A C 1
ATOM 671 O O . GLU A 1 80 ? 19.381 -0.135 -26.449 1.00 92.25 80 GLU A O 1
ATOM 676 N N . ALA A 1 81 ? 20.191 -2.048 -25.598 1.00 92.88 81 ALA A N 1
ATOM 677 C CA . ALA A 1 81 ? 21.550 -1.843 -26.101 1.00 92.88 81 ALA A CA 1
ATOM 678 C C . ALA A 1 81 ? 21.605 -1.780 -27.637 1.00 92.88 81 ALA A C 1
ATOM 680 O O . ALA A 1 81 ? 22.279 -0.915 -28.192 1.00 92.88 81 ALA A O 1
ATOM 681 N N . ALA A 1 82 ? 20.859 -2.648 -28.330 1.00 92.00 82 ALA A N 1
ATOM 682 C CA . ALA A 1 82 ? 20.790 -2.642 -29.790 1.00 92.00 82 ALA A CA 1
ATOM 683 C C . ALA A 1 82 ? 20.164 -1.347 -30.339 1.00 92.00 82 ALA A C 1
ATOM 685 O O . ALA A 1 82 ? 20.668 -0.786 -31.309 1.00 92.00 82 ALA A O 1
ATOM 686 N N . LEU A 1 83 ? 19.106 -0.839 -29.698 1.00 91.50 83 LEU A N 1
ATOM 687 C CA . LEU A 1 83 ? 18.484 0.440 -30.063 1.00 91.50 83 LEU A CA 1
ATOM 688 C C . LEU A 1 83 ? 19.422 1.628 -29.812 1.00 91.50 83 LEU A C 1
ATOM 690 O O . LEU A 1 83 ? 19.473 2.575 -30.602 1.00 91.50 83 LEU A O 1
ATOM 694 N N . GLU A 1 84 ? 20.187 1.594 -28.722 1.00 91.88 84 GLU A N 1
ATOM 695 C CA . GLU A 1 84 ? 21.149 2.648 -28.415 1.00 91.88 84 GLU A CA 1
ATOM 696 C C . GLU A 1 84 ? 22.343 2.626 -29.385 1.00 91.88 84 GLU A C 1
ATOM 698 O O . GLU A 1 84 ? 22.805 3.677 -29.827 1.00 91.88 84 GLU A O 1
ATOM 703 N N . GLU A 1 85 ? 22.819 1.445 -29.778 1.00 89.88 85 GLU A N 1
ATOM 704 C CA . GLU A 1 85 ? 23.868 1.309 -30.788 1.00 89.88 85 GLU A CA 1
ATOM 705 C C . GLU A 1 85 ? 23.382 1.740 -32.177 1.00 89.88 85 GLU A C 1
ATOM 707 O O . GLU A 1 85 ? 24.082 2.482 -32.869 1.00 89.88 85 GLU A O 1
ATOM 712 N N . GLU A 1 86 ? 22.155 1.374 -32.559 1.00 89.62 86 GLU A N 1
ATOM 713 C CA . GLU A 1 86 ? 21.539 1.836 -33.804 1.00 89.62 86 GLU A CA 1
ATOM 714 C C . GLU A 1 86 ? 21.383 3.363 -33.820 1.00 89.62 86 GLU A C 1
ATOM 716 O O . GLU A 1 86 ? 21.704 4.011 -34.820 1.00 89.62 86 GLU A O 1
ATOM 721 N N . SER A 1 87 ? 20.930 3.967 -32.717 1.00 90.81 87 SER A N 1
ATOM 722 C CA . SER A 1 87 ? 20.789 5.425 -32.634 1.00 90.81 87 SER A CA 1
ATOM 723 C C . SER A 1 87 ? 22.144 6.140 -32.708 1.00 90.81 87 SER A C 1
ATOM 725 O O . SER A 1 87 ? 22.274 7.109 -33.461 1.00 90.81 87 SER A O 1
ATOM 727 N N . ARG A 1 88 ? 23.184 5.616 -32.043 1.00 91.19 88 ARG A N 1
ATOM 728 C CA . ARG A 1 88 ? 24.563 6.122 -32.157 1.00 91.19 88 ARG A CA 1
ATOM 729 C C . ARG A 1 88 ? 25.121 5.991 -33.572 1.00 91.19 88 ARG A C 1
ATOM 731 O O . ARG A 1 88 ? 25.718 6.942 -34.079 1.00 91.19 88 ARG A O 1
ATOM 738 N N . GLN A 1 89 ? 24.910 4.855 -34.238 1.00 86.06 89 GLN A N 1
ATOM 739 C CA . GLN A 1 89 ? 25.336 4.668 -35.628 1.00 86.06 89 GLN A CA 1
ATOM 740 C C . GLN A 1 89 ? 24.606 5.622 -36.575 1.00 86.06 89 GLN A C 1
ATOM 742 O O . GLN A 1 89 ? 25.252 6.245 -37.418 1.00 86.06 89 GLN A O 1
ATOM 747 N N . ARG A 1 90 ? 23.286 5.797 -36.421 1.00 85.94 90 ARG A N 1
ATOM 748 C CA . ARG A 1 90 ? 22.505 6.767 -37.207 1.00 85.94 90 ARG A CA 1
ATOM 749 C C . ARG A 1 90 ? 23.026 8.191 -37.018 1.00 85.94 90 ARG A C 1
ATOM 751 O O . ARG A 1 90 ? 23.202 8.898 -38.008 1.00 85.94 90 ARG A O 1
ATOM 758 N N . GLN A 1 91 ? 23.326 8.589 -35.782 1.00 84.56 91 GLN A N 1
ATOM 759 C CA . GLN A 1 91 ? 23.879 9.911 -35.485 1.00 84.56 91 GLN A CA 1
ATOM 760 C C . GLN A 1 91 ? 25.271 10.099 -36.109 1.00 84.56 91 GLN A C 1
ATOM 762 O O . GLN A 1 91 ? 25.512 11.108 -36.768 1.00 84.56 91 GLN A O 1
ATOM 767 N N . SER A 1 92 ? 26.158 9.105 -35.995 1.00 85.81 92 SER A N 1
ATOM 768 C CA . SER A 1 92 ? 27.487 9.149 -36.624 1.00 85.81 92 SER A CA 1
ATOM 769 C C . SER A 1 92 ? 27.413 9.197 -38.155 1.00 85.81 92 SER A C 1
ATOM 771 O O . SER A 1 92 ? 28.192 9.906 -38.792 1.00 85.81 92 SER A O 1
ATOM 773 N N . ARG A 1 93 ? 26.460 8.479 -38.761 1.00 80.06 93 ARG A N 1
ATOM 774 C CA . ARG A 1 93 ? 26.250 8.469 -40.214 1.00 80.06 93 ARG A CA 1
ATOM 775 C C . ARG A 1 93 ? 25.723 9.806 -40.738 1.00 80.06 93 ARG A C 1
ATOM 777 O O . ARG A 1 93 ? 26.178 10.261 -41.784 1.00 80.06 93 ARG A O 1
ATOM 784 N N . MET A 1 94 ? 24.819 10.445 -39.991 1.00 74.44 94 MET A N 1
ATOM 785 C CA . MET A 1 94 ? 24.365 11.812 -40.270 1.00 74.44 94 MET A CA 1
ATOM 786 C C . MET A 1 94 ? 25.513 12.823 -40.166 1.00 74.44 94 MET A C 1
ATOM 788 O O . MET A 1 94 ? 25.639 13.678 -41.036 1.00 74.44 94 MET A O 1
ATOM 792 N N . GLU A 1 95 ? 26.377 12.703 -39.154 1.00 75.31 95 GLU A N 1
ATOM 793 C CA . GLU A 1 95 ? 27.529 13.599 -38.968 1.00 75.31 95 GLU A CA 1
ATOM 794 C C . GLU A 1 95 ? 28.581 13.446 -40.081 1.00 75.31 95 GLU A C 1
ATOM 796 O O . GLU A 1 95 ? 29.167 14.431 -40.524 1.00 75.31 95 GLU A O 1
ATOM 801 N N . LYS A 1 96 ? 28.775 12.224 -40.598 1.00 77.56 96 LYS A N 1
ATOM 802 C CA . LYS A 1 96 ? 29.669 11.941 -41.737 1.00 77.56 96 LYS A CA 1
ATOM 803 C C . LYS A 1 96 ? 29.069 12.265 -43.113 1.00 77.56 96 LYS A C 1
ATOM 805 O O . LYS A 1 96 ? 29.764 12.109 -44.114 1.00 77.56 96 LYS A O 1
ATOM 810 N N . GLY A 1 97 ? 27.814 12.717 -43.180 1.00 60.22 97 GLY A N 1
ATOM 811 C CA . GLY A 1 97 ? 27.171 13.148 -44.425 1.00 60.22 97 GLY A CA 1
ATOM 812 C C . GLY A 1 97 ? 26.865 12.028 -45.428 1.00 60.22 97 GLY A C 1
ATOM 813 O O . GLY A 1 97 ? 26.687 12.318 -46.610 1.00 60.22 97 GLY A O 1
ATOM 814 N N . GLU A 1 98 ? 26.800 10.760 -45.001 1.00 58.81 98 GLU A N 1
ATOM 815 C CA . GLU A 1 98 ? 26.421 9.661 -45.899 1.00 58.81 98 GLU A CA 1
ATOM 816 C C . GLU A 1 98 ? 24.899 9.677 -46.158 1.00 58.81 98 GLU A C 1
ATOM 818 O O . GLU A 1 98 ? 24.119 9.573 -45.203 1.00 58.81 98 GLU A O 1
ATOM 823 N N . PRO A 1 99 ? 24.438 9.783 -47.420 1.00 55.59 99 PRO A N 1
ATOM 824 C CA . PRO A 1 99 ? 23.015 9.831 -47.725 1.00 55.59 99 PRO A CA 1
ATOM 825 C C . PRO A 1 99 ? 22.360 8.481 -47.413 1.00 55.59 99 PRO A C 1
ATOM 827 O O . PRO A 1 99 ? 22.823 7.423 -47.840 1.00 55.59 99 PRO A O 1
ATOM 830 N N . TYR A 1 100 ? 21.264 8.529 -46.653 1.00 51.53 100 TYR A N 1
ATOM 831 C CA . TYR A 1 100 ? 20.381 7.395 -46.383 1.00 51.53 100 TYR A CA 1
ATOM 832 C C . TYR A 1 100 ? 20.007 6.731 -47.714 1.00 51.53 100 TYR A C 1
ATOM 834 O O . TYR A 1 100 ? 19.410 7.389 -48.565 1.00 51.53 100 TYR A O 1
ATOM 842 N N . MET A 1 101 ? 20.398 5.464 -47.918 1.00 51.28 101 MET A N 1
ATOM 843 C CA . MET A 1 101 ? 20.054 4.716 -49.129 1.00 51.28 101 MET A CA 1
ATOM 844 C C . MET A 1 101 ? 18.541 4.778 -49.348 1.00 51.28 101 MET A C 1
ATOM 846 O O . MET A 1 101 ? 17.762 4.157 -48.625 1.00 51.28 101 MET A O 1
ATOM 850 N N . SER A 1 102 ? 18.137 5.537 -50.359 1.00 55.91 102 SER A N 1
ATOM 851 C CA . SER A 1 102 ? 16.801 5.511 -50.924 1.00 55.91 102 SER A CA 1
ATOM 852 C C . SER A 1 102 ? 16.587 4.141 -51.559 1.00 55.91 102 SER A C 1
ATOM 854 O O . SER A 1 102 ? 17.145 3.854 -52.618 1.00 55.91 102 SER A O 1
ATOM 856 N N . ILE A 1 103 ? 15.802 3.289 -50.904 1.00 61.41 103 ILE A N 1
ATOM 857 C CA . ILE A 1 103 ? 15.273 2.069 -51.514 1.00 61.41 103 ILE A CA 1
ATOM 858 C C . ILE A 1 103 ? 14.340 2.538 -52.634 1.00 61.41 103 ILE A C 1
ATOM 860 O O . ILE A 1 103 ? 13.237 3.014 -52.368 1.00 61.41 103 ILE A O 1
ATOM 864 N N . GLN A 1 104 ? 14.811 2.490 -53.879 1.00 57.03 104 GLN A N 1
ATOM 865 C CA . GLN A 1 104 ? 13.932 2.656 -55.030 1.00 57.03 104 GLN A CA 1
ATOM 866 C C . GLN A 1 104 ? 13.043 1.405 -55.116 1.00 57.03 104 GLN A C 1
ATOM 868 O O . GLN A 1 104 ? 13.571 0.297 -54.985 1.00 57.03 104 GLN A O 1
ATOM 873 N N . PRO A 1 105 ? 11.714 1.540 -55.287 1.00 54.31 105 PRO A N 1
ATOM 874 C CA . PRO A 1 105 ? 10.883 0.385 -55.593 1.00 54.31 105 PRO A CA 1
ATOM 875 C C . PRO A 1 105 ? 11.374 -0.209 -56.916 1.00 54.31 105 PRO A C 1
ATOM 877 O O . PRO A 1 105 ? 11.562 0.519 -57.889 1.00 54.31 105 PRO A O 1
ATOM 880 N N . ALA A 1 106 ? 11.638 -1.515 -56.928 1.00 57.28 106 ALA A N 1
ATOM 881 C CA . ALA A 1 106 ? 11.950 -2.229 -58.155 1.00 57.28 106 ALA A CA 1
ATOM 882 C C . ALA A 1 106 ? 10.715 -2.168 -59.0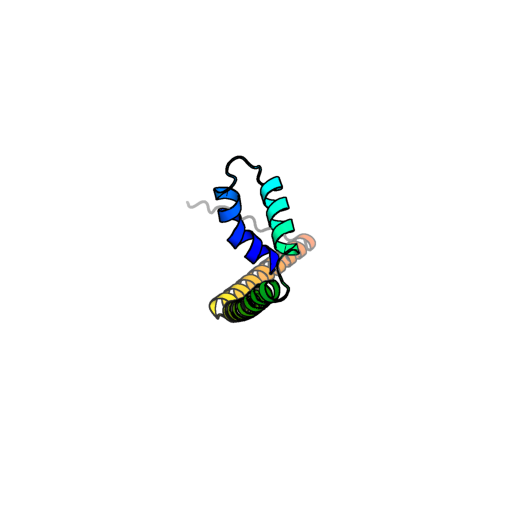64 1.00 57.28 106 ALA A C 1
ATOM 884 O O . ALA A 1 106 ? 9.679 -2.745 -58.736 1.00 57.28 106 ALA A O 1
ATOM 885 N N . GLU A 1 107 ? 10.801 -1.421 -60.163 1.00 51.34 107 GLU A N 1
ATOM 886 C CA . GLU A 1 107 ? 9.862 -1.572 -61.270 1.00 51.34 107 GLU A CA 1
ATOM 887 C C . GLU A 1 107 ? 10.239 -2.863 -62.007 1.00 51.34 107 GLU A C 1
ATOM 889 O O . GLU A 1 107 ? 11.285 -2.939 -62.654 1.00 51.34 107 GLU A O 1
ATOM 894 N N . ASP A 1 108 ? 9.416 -3.899 -61.831 1.00 58.94 108 ASP A N 1
ATOM 895 C CA . ASP A 1 108 ? 9.466 -5.127 -62.628 1.00 58.94 108 ASP A CA 1
ATOM 896 C C . ASP A 1 108 ? 8.962 -4.841 -64.064 1.00 58.94 108 ASP A C 1
ATOM 898 O O . ASP A 1 108 ? 7.949 -4.145 -64.209 1.00 58.94 108 ASP A O 1
ATOM 902 N N . PRO A 1 109 ? 9.640 -5.348 -65.117 1.00 70.94 109 PRO A N 1
ATOM 903 C CA . PRO A 1 109 ? 9.239 -5.187 -66.519 1.00 70.94 109 PRO A CA 1
ATOM 904 C C . PRO A 1 109 ? 8.104 -6.118 -66.976 1.00 70.94 109 PRO A C 1
ATOM 906 O O . PRO A 1 109 ? 7.969 -7.241 -66.437 1.00 70.94 109 PRO A O 1
#

Solvent-accessible surface area (backbone atoms only — not comparable to full-atom values): 6324 Å² total; per-residue (Å²): 108,42,66,61,53,52,45,59,67,46,44,62,55,54,40,68,78,38,73,87,56,51,72,70,55,52,52,52,50,47,59,46,52,63,68,71,48,51,73,67,60,52,45,51,39,42,53,55,43,51,54,52,50,50,53,51,52,50,52,50,50,52,51,61,68,28,69,66,48,47,50,50,52,51,52,50,53,52,52,53,50,52,52,51,52,50,50,52,49,52,52,53,38,58,74,71,65,59,79,78,82,76,82,72,80,83,81,81,134

GO terms:
  GO:0005654 nucleoplasm (C, IDA)

Sequence (109 aa):
MPYMRYSRKVWDQVKASNPDLKLWEIGKIIGGMWRDLTDEEKQEYLNEYEAEKIEYNESMKAYHNSPAYLAYINAKSRAEAALEEESRQRQSRMEKGEPYMSIQPAEDP

InterPro domains:
  IPR009071 High mobility group box domain [PF00505] (2-63)
  IPR009071 High mobility group box domain [PS50118] (1-64)
  IPR009071 High mobility group box domain [SM00398] (2-65)
  IPR036910 High mobility group box domain superfamily [G3DSA:1.10.30.10] (1-98)
  IPR036910 High mobility group box domain superfamily [SSF47095] (2-70)